Protein AF-A0A397C409-F1 (afdb_monomer)

Mean predicted aligned error: 12.18 Å

Secondary structure (DSSP, 8-state):
------PPPPHHHHHHHHTT----PPPGGGG--------TT-------B-TT-PPPP-SS--S-EEEES--SB--TTS-S-EEEE-----TTSHHHHHHHHHHHHHHHHHHHHHTHHHHHHTPPPP-TTT----PPPP-----

Solvent-accessible surface area (backbone atoms only — not comparable to full-atom values): 10028 Å² total; per-residue (Å²): 136,83,80,79,77,81,71,75,67,56,70,71,55,45,51,32,57,77,68,75,46,92,81,84,78,85,59,79,71,47,66,58,68,70,79,90,75,86,59,95,83,69,83,83,75,83,61,40,40,48,82,86,60,77,78,77,89,60,101,59,86,80,84,70,50,81,49,68,88,65,91,56,49,83,52,89,89,77,62,92,42,80,52,77,67,85,82,86,82,70,87,86,65,56,70,64,54,54,52,51,51,51,53,55,48,53,52,50,52,50,60,44,65,76,41,42,73,61,52,58,75,65,59,77,80,84,62,73,90,77,62,81,84,85,77,79,84,74,80,77,76,86,125

Nearest PDB structures (foldseek):
  6gsk-assembly1_M8  TM=1.471E-01  e=2.819E+00  Thermus thermophilus HB8

Sequence (143 aa):
MGKARHKAPVPVKAFALEHNLVVHHIPDNVYAIHSLHITSECYHRRRKSLKDWAMPPSAAPFDIGVVVSFGYFIVRNDVTCHIIIEYTTHPTHNYSLSAHLAEEGAECVVQVLQDLDEKKKHAVVQDHAVASTAPKIKREVER

Structure (mmCIF, N/CA/C/O backbone):
data_AF-A0A397C409-F1
#
_entry.id   AF-A0A397C409-F1
#
loop_
_atom_site.group_PDB
_atom_site.id
_atom_site.type_symbol
_atom_site.label_atom_id
_atom_site.label_alt_id
_atom_site.label_comp_id
_atom_site.label_asym_id
_atom_site.label_entity_id
_atom_site.label_seq_id
_atom_site.pdbx_PDB_ins_code
_atom_site.Cartn_x
_atom_site.Cartn_y
_atom_site.Cartn_z
_atom_site.occupancy
_atom_site.B_iso_or_equiv
_atom_site.auth_seq_id
_atom_site.auth_comp_id
_atom_site.auth_asym_id
_atom_site.auth_atom_id
_atom_site.pdbx_PDB_model_num
ATOM 1 N N . MET A 1 1 ? 39.027 16.130 4.975 1.00 36.28 1 MET A N 1
ATOM 2 C CA . MET A 1 1 ? 37.683 16.117 5.596 1.00 36.28 1 MET A CA 1
ATOM 3 C C . MET A 1 1 ? 36.654 15.774 4.525 1.00 36.28 1 MET A C 1
ATOM 5 O O . MET A 1 1 ? 36.489 16.552 3.594 1.00 36.28 1 MET A O 1
ATOM 9 N N . GLY A 1 2 ? 36.037 14.591 4.573 1.00 42.84 2 GLY A N 1
ATOM 10 C CA . GLY A 1 2 ? 35.024 14.195 3.588 1.00 42.84 2 GLY A CA 1
ATOM 11 C C . GLY A 1 2 ? 33.690 14.873 3.895 1.00 42.84 2 GLY A C 1
ATOM 12 O O . GLY A 1 2 ? 33.157 14.685 4.984 1.00 42.84 2 GLY A O 1
ATOM 13 N N . LYS A 1 3 ? 33.154 15.669 2.962 1.00 45.00 3 LYS A N 1
ATOM 14 C CA . LYS A 1 3 ? 31.802 16.232 3.079 1.00 45.00 3 LYS A CA 1
ATOM 15 C C . LYS A 1 3 ? 30.810 15.073 3.187 1.00 45.00 3 LYS A C 1
ATOM 17 O O . LYS A 1 3 ? 30.677 14.294 2.242 1.00 45.00 3 LYS A O 1
ATOM 22 N N . ALA A 1 4 ? 30.132 14.949 4.326 1.00 52.22 4 ALA A N 1
ATOM 23 C CA . ALA A 1 4 ? 29.014 14.030 4.467 1.00 52.22 4 ALA A CA 1
ATOM 24 C C . ALA A 1 4 ? 27.979 14.397 3.396 1.00 52.22 4 ALA A C 1
ATOM 26 O O . ALA A 1 4 ? 27.403 15.483 3.414 1.00 52.22 4 ALA A O 1
ATOM 27 N N . ARG A 1 5 ? 27.799 13.523 2.402 1.00 53.31 5 ARG A N 1
ATOM 28 C CA . ARG A 1 5 ? 26.731 13.675 1.414 1.00 53.31 5 ARG A CA 1
ATOM 29 C C . ARG A 1 5 ? 25.413 13.595 2.179 1.00 53.31 5 ARG A C 1
ATOM 31 O O . ARG A 1 5 ? 25.023 12.502 2.584 1.00 53.31 5 ARG A O 1
ATOM 38 N N . HIS A 1 6 ? 24.748 14.731 2.376 1.00 53.97 6 HIS A N 1
ATOM 39 C CA . HIS A 1 6 ? 23.356 14.755 2.809 1.00 53.97 6 HIS A CA 1
ATOM 40 C C . HIS A 1 6 ? 22.540 14.052 1.727 1.00 53.97 6 HIS A C 1
ATOM 42 O O . HIS A 1 6 ? 22.255 14.611 0.671 1.00 53.97 6 HIS A O 1
ATOM 48 N N . LYS A 1 7 ? 22.247 12.770 1.949 1.00 64.38 7 LYS A N 1
ATOM 49 C CA . LYS A 1 7 ? 21.319 12.036 1.099 1.00 64.38 7 LYS A CA 1
ATOM 50 C C . LYS A 1 7 ? 19.947 12.633 1.362 1.00 64.38 7 LYS A C 1
ATOM 52 O O . LYS A 1 7 ? 19.504 12.639 2.511 1.00 64.38 7 LYS A O 1
ATOM 57 N N . ALA A 1 8 ? 19.315 13.153 0.314 1.00 70.81 8 ALA A N 1
ATOM 58 C CA . ALA A 1 8 ? 17.931 13.583 0.398 1.00 70.81 8 ALA A CA 1
ATOM 59 C C . ALA A 1 8 ? 17.081 12.437 0.984 1.00 70.81 8 ALA A C 1
ATOM 61 O O . ALA A 1 8 ? 17.353 11.264 0.686 1.00 70.81 8 ALA A O 1
ATOM 62 N N . PRO A 1 9 ? 16.105 12.745 1.855 1.00 76.69 9 PRO A N 1
ATOM 63 C CA . PRO A 1 9 ? 15.190 11.733 2.359 1.00 76.69 9 PRO A CA 1
ATOM 64 C C . PRO A 1 9 ? 14.466 11.050 1.192 1.00 76.69 9 PRO A C 1
ATOM 66 O O . PRO A 1 9 ? 14.238 11.651 0.144 1.00 76.69 9 PRO A O 1
ATOM 69 N N . VAL A 1 10 ? 14.106 9.776 1.369 1.00 83.75 10 VAL A N 1
ATOM 70 C CA . VAL A 1 10 ? 13.241 9.076 0.406 1.00 83.75 10 VAL A CA 1
ATOM 71 C C . VAL A 1 10 ? 11.913 9.836 0.245 1.00 83.75 10 VAL A C 1
ATOM 73 O O . VAL A 1 10 ? 11.474 10.440 1.226 1.00 83.75 10 VAL A O 1
ATOM 76 N N . PRO A 1 11 ? 11.246 9.793 -0.927 1.00 87.44 11 PRO A N 1
ATOM 77 C CA . PRO A 1 11 ? 10.090 10.653 -1.218 1.00 87.44 11 PRO A CA 1
ATOM 78 C C . PRO A 1 11 ? 8.990 10.624 -0.147 1.00 87.44 11 PRO A C 1
ATOM 80 O O . PRO A 1 11 ? 8.551 11.670 0.315 1.00 87.44 11 PRO A O 1
ATOM 83 N N . VAL A 1 12 ? 8.630 9.432 0.342 1.00 89.50 12 VAL A N 1
ATOM 84 C CA . VAL A 1 12 ? 7.617 9.262 1.401 1.00 89.50 12 VAL A CA 1
ATOM 85 C C . VAL A 1 12 ? 8.041 9.922 2.717 1.00 89.50 12 VAL A C 1
ATOM 87 O O . VAL A 1 12 ? 7.217 10.505 3.415 1.00 89.50 12 VAL A O 1
ATOM 90 N N . LYS A 1 13 ? 9.336 9.875 3.057 1.00 89.25 13 LYS A N 1
ATOM 91 C CA . LYS A 1 13 ? 9.859 10.540 4.256 1.00 89.25 13 LYS A CA 1
ATOM 92 C C . LYS A 1 13 ? 9.823 12.058 4.102 1.00 89.25 13 LYS A C 1
ATOM 94 O O . LYS A 1 13 ? 9.514 12.734 5.074 1.00 89.25 13 LYS A O 1
ATOM 99 N N . ALA A 1 14 ? 10.168 12.579 2.925 1.00 89.81 14 ALA A N 1
ATOM 100 C CA . ALA A 1 14 ? 10.105 14.014 2.656 1.00 89.81 14 ALA A CA 1
ATOM 101 C C . ALA A 1 14 ? 8.674 14.532 2.860 1.00 89.81 14 ALA A C 1
ATOM 103 O O . ALA A 1 14 ? 8.457 15.392 3.708 1.00 89.81 14 ALA A O 1
ATOM 104 N N . PHE A 1 15 ? 7.706 13.888 2.203 1.00 93.06 15 PHE A N 1
ATOM 105 C CA . PHE A 1 15 ? 6.285 14.206 2.323 1.00 93.06 15 PHE A CA 1
ATOM 106 C C . PHE A 1 15 ? 5.793 14.146 3.777 1.00 93.06 15 PHE A C 1
ATOM 108 O O . PHE A 1 15 ? 5.171 15.079 4.273 1.00 93.06 15 PHE A O 1
ATOM 115 N N . ALA A 1 16 ? 6.116 13.075 4.509 1.00 92.69 16 ALA A N 1
ATOM 116 C CA . ALA A 1 16 ? 5.697 12.944 5.902 1.00 92.69 16 ALA A CA 1
ATOM 117 C C . ALA A 1 16 ? 6.221 14.088 6.787 1.00 92.69 16 ALA A C 1
ATOM 119 O O . ALA A 1 16 ? 5.474 14.625 7.601 1.00 92.69 16 ALA A O 1
ATOM 120 N N . LEU A 1 17 ? 7.481 14.494 6.604 1.00 91.81 17 LEU A N 1
ATOM 121 C CA . LEU A 1 17 ? 8.069 15.605 7.353 1.00 91.81 17 LEU A CA 1
ATOM 122 C C . LEU A 1 17 ? 7.435 16.954 6.983 1.00 91.81 17 LEU A C 1
ATOM 124 O O . LEU A 1 17 ? 7.171 17.753 7.875 1.00 91.81 17 LEU A O 1
ATOM 128 N N . GLU A 1 18 ? 7.154 17.191 5.699 1.00 95.31 18 GLU A N 1
ATOM 129 C CA . GLU A 1 18 ? 6.481 18.408 5.214 1.00 95.31 18 GLU A CA 1
ATOM 130 C C . GLU A 1 18 ? 5.065 18.561 5.791 1.00 95.31 18 GLU A C 1
ATOM 132 O O . GLU A 1 18 ? 4.621 19.674 6.071 1.00 95.31 18 GLU A O 1
ATOM 137 N N . HIS A 1 19 ? 4.382 17.442 6.039 1.00 96.00 19 HIS A N 1
ATOM 138 C CA . HIS A 1 19 ? 3.028 17.399 6.588 1.00 96.00 19 HIS A CA 1
ATOM 139 C C . HIS A 1 19 ? 2.968 17.162 8.109 1.00 96.00 19 HIS A C 1
ATOM 141 O O . HIS A 1 19 ? 1.886 16.926 8.645 1.00 96.00 19 HIS A O 1
ATOM 147 N N . ASN A 1 20 ? 4.097 17.248 8.825 1.00 93.75 20 ASN A N 1
ATOM 148 C CA . ASN A 1 20 ? 4.189 17.017 10.278 1.00 93.75 20 ASN A CA 1
ATOM 149 C C . ASN A 1 20 ? 3.665 15.639 10.733 1.00 93.75 20 ASN A C 1
ATOM 151 O O . ASN A 1 20 ? 3.133 15.489 11.834 1.00 93.75 20 ASN A O 1
ATOM 155 N N . LEU A 1 21 ? 3.818 14.620 9.888 1.00 90.62 21 LEU A N 1
ATOM 156 C CA . LEU A 1 21 ? 3.461 13.241 10.202 1.00 90.62 21 LEU A CA 1
ATOM 157 C C . LEU A 1 21 ? 4.603 12.542 10.948 1.00 90.62 21 LEU A C 1
ATOM 159 O O . LEU A 1 21 ? 5.788 12.789 10.705 1.00 90.62 21 LEU A O 1
ATOM 163 N N . VAL A 1 22 ? 4.245 11.624 11.846 1.00 88.56 22 VAL A N 1
ATOM 164 C CA . VAL A 1 22 ? 5.222 10.833 12.603 1.00 88.56 22 VAL A CA 1
ATOM 165 C C . VAL A 1 22 ? 5.938 9.862 11.663 1.00 88.56 22 VAL A C 1
ATOM 167 O O . VAL A 1 22 ? 5.310 9.074 10.959 1.00 88.56 22 VAL A O 1
ATOM 170 N N . VAL A 1 23 ? 7.273 9.900 11.669 1.00 88.38 23 VAL A N 1
ATOM 171 C CA . VAL A 1 23 ? 8.118 9.012 10.862 1.00 88.38 23 VAL A CA 1
ATOM 172 C C . VAL A 1 23 ? 8.847 8.034 11.767 1.00 88.38 23 VAL A C 1
ATOM 174 O O . VAL A 1 23 ? 9.643 8.431 12.618 1.00 88.38 23 VAL A O 1
ATOM 177 N N . HIS A 1 24 ? 8.641 6.744 11.520 1.00 85.06 24 HIS A N 1
ATOM 178 C CA . HIS A 1 24 ? 9.359 5.682 12.209 1.00 85.06 24 HIS A CA 1
ATOM 179 C C . HIS A 1 24 ? 10.434 5.067 11.320 1.00 85.06 24 HIS A C 1
ATOM 181 O O . HIS A 1 24 ? 10.224 4.776 10.142 1.00 85.06 24 HIS A O 1
ATOM 187 N N . HIS A 1 25 ? 11.612 4.875 11.904 1.00 81.50 25 HIS A N 1
ATOM 188 C CA . HIS A 1 25 ? 12.756 4.283 11.231 1.00 81.50 25 HIS A CA 1
ATOM 189 C C . HIS A 1 25 ? 12.891 2.813 11.608 1.00 81.50 25 HIS A C 1
ATOM 191 O O . HIS A 1 25 ? 12.874 2.465 12.786 1.00 81.50 25 HIS A O 1
ATOM 197 N N . ILE A 1 26 ? 13.057 1.962 10.595 1.00 75.06 26 ILE A N 1
ATOM 198 C CA . ILE A 1 26 ? 13.384 0.552 10.799 1.00 75.06 26 ILE A CA 1
ATOM 199 C C . ILE A 1 26 ? 14.817 0.490 11.344 1.00 75.06 26 ILE A C 1
ATOM 201 O O . ILE A 1 26 ? 15.719 1.005 10.673 1.00 75.06 26 ILE A O 1
ATOM 205 N N . PRO A 1 27 ? 15.039 -0.100 12.530 1.00 70.19 27 PRO A N 1
ATOM 206 C CA . PRO A 1 27 ? 16.350 -0.108 13.155 1.00 70.19 27 PRO A CA 1
ATOM 207 C C . PRO A 1 27 ? 17.359 -0.969 12.379 1.00 70.19 27 PRO A C 1
ATOM 209 O O . PRO A 1 27 ? 17.008 -1.914 11.667 1.00 70.19 27 PRO A O 1
ATOM 212 N N . ASP A 1 28 ? 18.643 -0.625 12.504 1.00 69.00 28 ASP A N 1
ATOM 213 C CA . ASP A 1 28 ? 19.725 -1.197 11.688 1.00 69.00 28 ASP A CA 1
ATOM 214 C C . ASP A 1 28 ? 19.974 -2.699 11.945 1.00 69.00 28 ASP A C 1
ATOM 216 O O . ASP A 1 28 ? 20.524 -3.408 11.099 1.00 69.00 28 ASP A O 1
ATOM 220 N N . ASN A 1 29 ? 19.513 -3.222 13.081 1.00 66.38 29 ASN A N 1
ATOM 221 C CA . ASN A 1 29 ? 19.589 -4.643 13.432 1.00 66.38 29 ASN A CA 1
ATOM 222 C C . ASN A 1 29 ? 18.631 -5.530 12.607 1.00 66.38 29 ASN A C 1
ATOM 224 O O . ASN A 1 29 ? 18.916 -6.707 12.401 1.00 66.38 29 ASN A O 1
ATOM 228 N N . VAL A 1 30 ? 17.549 -4.972 12.052 1.00 62.00 30 VAL A N 1
ATOM 229 C CA . VAL A 1 30 ? 16.558 -5.690 11.220 1.00 62.00 30 VAL A CA 1
ATOM 230 C C . VAL A 1 30 ? 17.161 -6.166 9.886 1.00 62.00 30 VAL A C 1
ATOM 232 O O . VAL A 1 30 ? 16.688 -7.111 9.250 1.00 62.00 30 VAL A O 1
ATOM 235 N N . TYR A 1 31 ? 18.259 -5.547 9.448 1.00 56.19 31 TYR A N 1
ATOM 236 C CA . TYR A 1 31 ? 18.980 -5.928 8.231 1.00 56.19 31 TYR A CA 1
ATOM 237 C 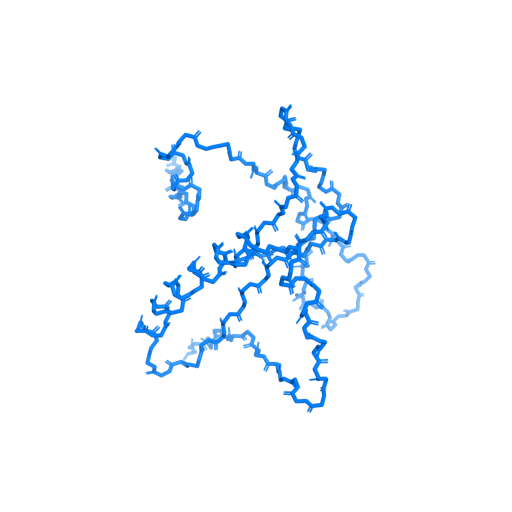C . TYR A 1 31 ? 19.888 -7.158 8.408 1.00 56.19 31 TYR A C 1
ATOM 239 O O . TYR A 1 31 ? 20.465 -7.625 7.420 1.00 56.19 31 TYR A O 1
ATOM 247 N N . ALA A 1 32 ? 20.034 -7.672 9.634 1.00 48.03 32 ALA A N 1
ATOM 248 C CA . ALA A 1 32 ? 21.095 -8.593 10.026 1.00 48.03 32 ALA A CA 1
ATOM 249 C C . ALA A 1 32 ? 20.630 -10.032 10.310 1.00 48.03 32 ALA A C 1
ATOM 251 O O . ALA A 1 32 ? 21.292 -10.726 11.080 1.00 48.03 32 ALA A O 1
ATOM 252 N N . ILE A 1 33 ? 19.562 -10.539 9.670 1.00 50.09 33 ILE A N 1
ATOM 253 C CA . ILE A 1 33 ? 19.346 -11.999 9.638 1.00 50.09 33 ILE A CA 1
ATOM 254 C C . ILE A 1 33 ? 20.478 -12.617 8.798 1.00 50.09 33 ILE A C 1
ATOM 256 O O . ILE A 1 33 ? 20.393 -12.762 7.575 1.00 50.09 33 ILE A O 1
ATOM 260 N N . HIS A 1 34 ? 21.588 -12.903 9.477 1.00 44.84 34 HIS A N 1
ATOM 261 C CA . HIS A 1 34 ? 22.734 -13.644 8.989 1.00 44.84 34 HIS A CA 1
ATOM 262 C C . HIS A 1 34 ? 22.282 -15.071 8.678 1.00 44.84 34 HIS A C 1
ATOM 264 O O . HIS A 1 34 ? 21.832 -15.808 9.551 1.00 44.84 34 HIS A O 1
ATOM 270 N N . SER A 1 35 ? 22.429 -15.466 7.417 1.00 42.97 35 SER A N 1
ATOM 271 C CA . SER A 1 35 ? 22.385 -16.866 7.008 1.00 42.97 35 SER A CA 1
ATOM 272 C C . SER A 1 35 ? 23.596 -17.585 7.608 1.00 42.97 35 SER A C 1
ATOM 274 O O . SER A 1 35 ? 24.641 -17.684 6.969 1.00 42.97 35 SER A O 1
ATOM 276 N N . LEU A 1 36 ? 23.486 -18.064 8.848 1.00 40.94 36 LEU A N 1
ATOM 277 C CA . LEU A 1 36 ? 24.403 -19.060 9.391 1.00 40.94 36 LEU A CA 1
ATOM 278 C C . LEU A 1 36 ? 24.011 -20.408 8.772 1.00 40.94 36 LEU A C 1
ATOM 280 O O . LEU A 1 36 ? 23.147 -21.082 9.311 1.00 40.94 36 LEU A O 1
ATOM 284 N N . HIS A 1 37 ? 24.530 -20.684 7.572 1.00 38.25 37 HIS A N 1
ATOM 285 C CA . HIS A 1 37 ? 24.810 -21.985 6.934 1.00 38.25 37 HIS A CA 1
ATOM 286 C C . HIS A 1 37 ? 25.190 -21.676 5.477 1.00 38.25 37 HIS A C 1
ATOM 288 O O . HIS A 1 37 ? 24.342 -21.412 4.625 1.00 38.25 37 HIS A O 1
ATOM 294 N N . ILE A 1 38 ? 26.498 -21.602 5.232 1.00 39.47 38 ILE A N 1
ATOM 295 C CA . ILE A 1 38 ? 27.102 -21.299 3.934 1.00 39.47 38 ILE A CA 1
ATOM 296 C C . ILE A 1 38 ? 27.369 -22.630 3.226 1.00 39.47 38 ILE A C 1
ATOM 298 O O . ILE A 1 38 ? 28.289 -23.353 3.595 1.00 39.47 38 ILE A O 1
ATOM 302 N N . THR A 1 39 ? 26.591 -22.929 2.189 1.00 38.94 39 THR A N 1
ATOM 303 C CA . THR A 1 39 ? 27.068 -23.700 1.034 1.00 38.94 39 THR A CA 1
ATOM 304 C C . THR A 1 39 ? 27.151 -22.742 -0.156 1.00 38.94 39 THR A C 1
ATOM 306 O O . THR A 1 39 ? 26.356 -21.808 -0.292 1.00 38.94 39 THR A O 1
ATOM 309 N N . SER A 1 40 ? 28.198 -22.895 -0.964 1.00 45.66 40 SER A N 1
ATOM 310 C CA . SER A 1 40 ? 28.772 -21.861 -1.838 1.00 45.66 40 SER A CA 1
ATOM 311 C C . SER A 1 40 ? 27.933 -21.434 -3.052 1.00 45.66 40 SER A C 1
ATOM 313 O O . SER A 1 40 ? 28.397 -20.604 -3.826 1.00 45.66 40 SER A O 1
ATOM 315 N N . GLU A 1 41 ? 26.704 -21.926 -3.218 1.00 44.41 41 GLU A N 1
ATOM 316 C CA . GLU A 1 41 ? 25.788 -21.490 -4.290 1.00 44.41 41 GLU A CA 1
ATOM 317 C C . GLU A 1 41 ? 24.791 -20.402 -3.839 1.00 44.41 41 GLU A C 1
ATOM 319 O O . GLU A 1 41 ? 24.145 -19.755 -4.660 1.00 44.41 41 GLU A O 1
ATOM 324 N N . CYS A 1 42 ? 24.707 -20.120 -2.534 1.00 38.38 42 CYS A N 1
ATOM 325 C CA . CYS A 1 42 ? 23.706 -19.224 -1.940 1.00 38.38 42 CYS A CA 1
ATOM 326 C C . CYS A 1 42 ? 24.234 -17.810 -1.636 1.00 38.38 42 CYS A C 1
ATOM 328 O O . CYS A 1 42 ? 23.817 -17.168 -0.665 1.00 38.38 42 CYS A O 1
ATOM 330 N N . TYR A 1 43 ? 25.156 -17.283 -2.441 1.00 36.31 43 TYR A N 1
ATOM 331 C CA . TYR A 1 43 ? 25.559 -15.884 -2.314 1.00 36.31 43 TYR A CA 1
ATOM 332 C C . TYR A 1 43 ? 24.429 -14.990 -2.872 1.00 36.31 43 TYR A C 1
ATOM 334 O O . TYR A 1 43 ? 24.142 -15.004 -4.062 1.00 36.31 43 TYR A O 1
ATOM 342 N N . HIS A 1 44 ? 23.793 -14.205 -1.988 1.00 38.59 44 HIS A N 1
ATOM 343 C CA . HIS A 1 44 ? 22.885 -13.072 -2.272 1.00 38.59 44 HIS A CA 1
ATOM 344 C C . HIS A 1 44 ? 21.360 -13.273 -2.266 1.00 38.59 44 HIS A C 1
ATOM 346 O O . HIS A 1 44 ? 20.651 -12.847 -3.180 1.00 38.59 44 HIS A O 1
ATOM 352 N N . ARG A 1 45 ? 20.792 -13.660 -1.119 1.00 46.31 45 ARG A N 1
ATOM 353 C CA . ARG A 1 45 ? 19.496 -13.073 -0.728 1.00 46.31 45 ARG A CA 1
ATOM 354 C C . ARG A 1 45 ? 19.455 -12.731 0.759 1.00 46.31 45 ARG A C 1
ATOM 356 O O . ARG A 1 45 ? 18.795 -13.406 1.537 1.00 46.31 45 ARG A O 1
ATOM 363 N N . ARG A 1 46 ? 20.138 -11.646 1.154 1.00 51.16 46 ARG A N 1
ATOM 364 C CA . ARG A 1 46 ? 19.862 -10.975 2.438 1.00 51.16 46 ARG A CA 1
ATOM 365 C C . ARG A 1 46 ? 18.398 -10.518 2.414 1.00 51.16 46 ARG A C 1
ATOM 367 O O . ARG A 1 46 ? 18.076 -9.547 1.732 1.00 51.16 46 ARG A O 1
ATOM 374 N N . ARG A 1 47 ? 17.497 -11.258 3.067 1.00 54.56 47 ARG A N 1
ATOM 375 C CA . ARG A 1 47 ? 16.079 -10.887 3.181 1.00 54.56 47 ARG A CA 1
ATOM 376 C C . ARG A 1 47 ? 15.938 -9.910 4.346 1.00 54.56 47 ARG A C 1
ATOM 378 O O . ARG A 1 47 ? 16.209 -10.280 5.480 1.00 54.56 47 ARG A O 1
ATOM 385 N N . LYS A 1 48 ? 15.532 -8.671 4.062 1.00 64.38 48 LYS A N 1
ATOM 386 C CA . LYS A 1 48 ? 15.190 -7.684 5.094 1.00 64.38 48 LYS A CA 1
ATOM 387 C C . LYS A 1 48 ? 13.797 -8.028 5.624 1.00 64.38 48 LYS A C 1
ATOM 389 O O . LYS A 1 48 ? 12.832 -7.950 4.867 1.00 64.38 48 LYS A O 1
ATOM 394 N N . SER A 1 49 ? 13.697 -8.479 6.867 1.00 68.25 49 SER A N 1
ATOM 395 C CA . SER A 1 49 ? 12.453 -9.006 7.443 1.00 68.25 49 SER A CA 1
ATOM 396 C C . SER A 1 49 ? 12.147 -8.299 8.747 1.00 68.25 49 SER A C 1
ATOM 398 O O . SER A 1 49 ? 13.043 -8.176 9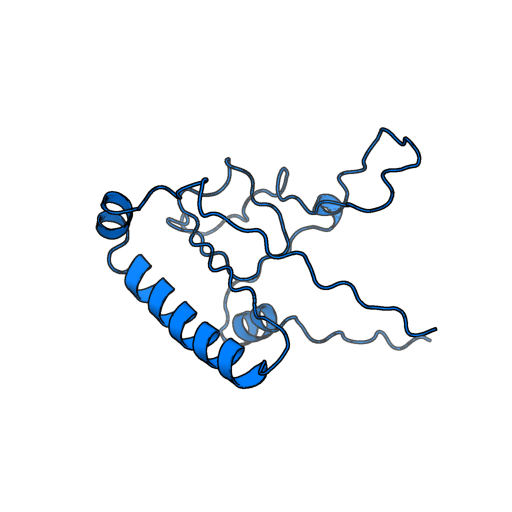.568 1.00 68.25 49 SER A O 1
ATOM 400 N N . LEU A 1 50 ? 10.889 -7.928 8.976 1.00 71.06 50 LEU A N 1
ATOM 401 C CA . LEU A 1 50 ? 10.466 -7.204 10.182 1.00 71.06 50 LEU A CA 1
ATOM 402 C C . LEU A 1 50 ? 10.215 -8.094 11.418 1.00 71.06 50 LEU A C 1
ATOM 404 O O . LEU A 1 50 ? 9.549 -7.653 12.338 1.00 71.06 50 LEU A O 1
ATOM 408 N N . LYS A 1 51 ? 10.742 -9.328 11.472 1.00 67.69 51 LYS A N 1
ATOM 409 C CA . LYS A 1 51 ? 10.399 -10.322 12.519 1.00 67.69 51 LYS A CA 1
ATOM 410 C C . LYS A 1 51 ? 10.557 -9.814 13.953 1.00 67.69 51 LYS A C 1
ATOM 412 O O . LYS A 1 51 ? 9.746 -10.163 14.797 1.00 67.69 51 LYS A O 1
ATOM 417 N N . ASP A 1 52 ? 11.594 -9.020 14.194 1.00 68.38 52 ASP A N 1
ATOM 418 C CA . ASP A 1 52 ? 11.948 -8.517 15.524 1.00 68.38 52 ASP A CA 1
ATOM 419 C C . ASP A 1 52 ? 11.700 -7.003 15.647 1.00 68.38 52 ASP A C 1
ATOM 421 O O . ASP A 1 52 ? 12.206 -6.348 16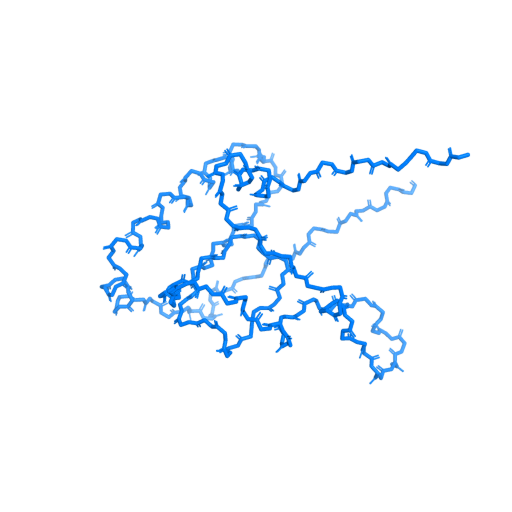.560 1.00 68.38 52 ASP A O 1
ATOM 425 N N . TRP A 1 53 ? 10.964 -6.415 14.697 1.00 71.31 53 TRP A N 1
ATOM 426 C CA . TRP A 1 53 ? 10.620 -5.001 14.737 1.00 71.31 53 TRP A CA 1
ATOM 427 C C . TRP A 1 53 ? 9.276 -4.817 15.434 1.00 71.31 53 TRP A C 1
ATOM 429 O O . TRP A 1 53 ? 8.224 -4.981 14.827 1.00 71.31 53 TRP A O 1
ATOM 439 N N . ALA A 1 54 ? 9.321 -4.449 16.714 1.00 71.56 54 ALA A N 1
ATOM 440 C CA . ALA A 1 54 ? 8.123 -4.039 17.431 1.00 71.56 54 ALA A CA 1
ATOM 441 C C . ALA A 1 54 ? 7.552 -2.763 16.795 1.00 71.56 54 ALA A C 1
ATOM 443 O O . ALA A 1 54 ? 8.283 -1.781 16.610 1.00 71.56 54 ALA A O 1
ATOM 444 N N . MET A 1 55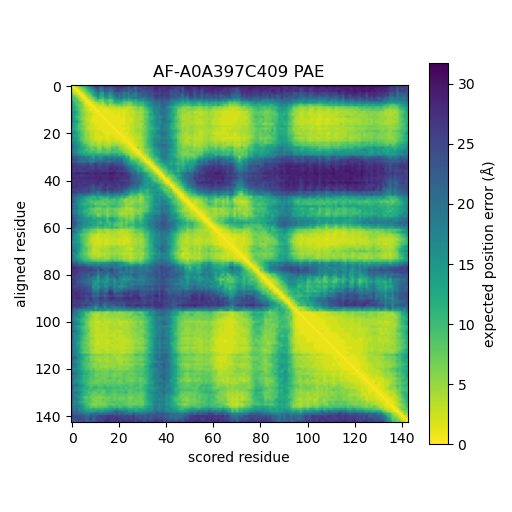 ? 6.251 -2.778 16.483 1.00 70.38 55 MET A N 1
ATOM 445 C CA . MET A 1 55 ? 5.555 -1.584 16.013 1.00 70.38 55 MET A CA 1
ATOM 446 C C . MET A 1 55 ? 5.756 -0.467 17.049 1.00 70.38 55 MET A C 1
ATOM 448 O O . MET A 1 55 ? 5.563 -0.699 18.247 1.00 70.38 55 MET A O 1
ATOM 452 N N . PRO A 1 56 ? 6.193 0.727 16.630 1.00 71.94 56 PRO A N 1
ATOM 453 C CA . PRO A 1 56 ? 6.437 1.820 17.549 1.00 71.94 56 PRO A CA 1
ATOM 454 C C . PRO A 1 56 ? 5.151 2.192 18.299 1.00 71.94 56 PRO A C 1
ATOM 456 O O . PRO A 1 56 ? 4.068 2.169 17.709 1.00 71.94 56 PRO A O 1
ATOM 459 N N . PRO A 1 57 ? 5.260 2.537 19.592 1.00 68.31 57 PRO A N 1
ATOM 460 C CA . PRO A 1 57 ? 4.101 2.858 20.407 1.00 68.31 57 PRO A CA 1
ATOM 461 C C . PRO A 1 57 ? 3.406 4.106 19.857 1.00 68.31 57 PRO A C 1
ATOM 463 O O . PRO A 1 57 ? 4.034 5.149 1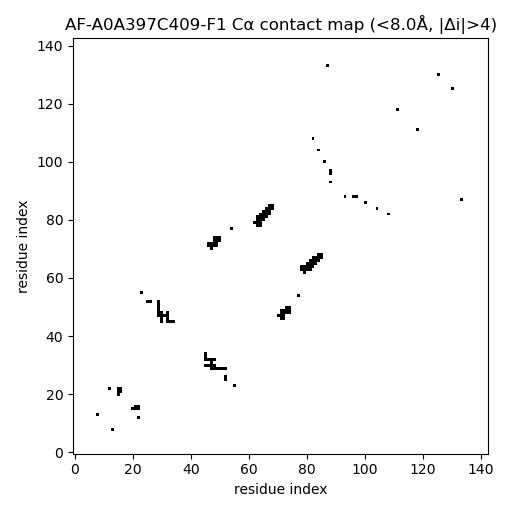9.667 1.00 68.31 57 PRO A O 1
ATOM 466 N N . SER A 1 58 ? 2.104 3.999 19.620 1.00 70.06 58 SER A N 1
ATOM 467 C CA . SER A 1 58 ? 1.232 5.098 19.213 1.00 70.06 58 SER A CA 1
ATOM 468 C C . SER A 1 58 ? 0.285 5.473 20.354 1.00 70.06 5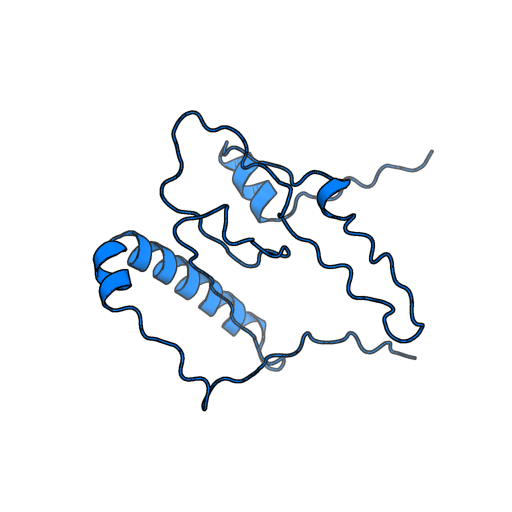8 SER A C 1
ATOM 470 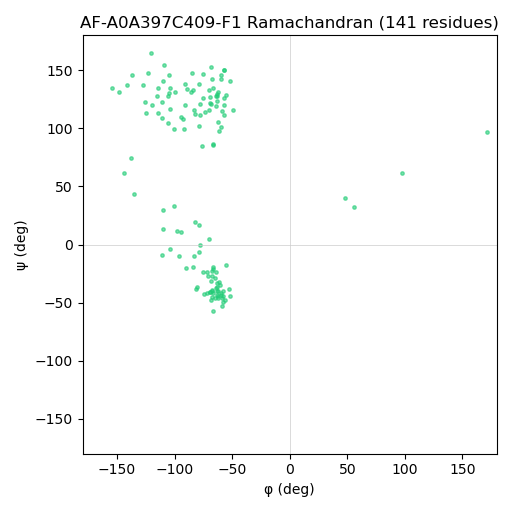O O . SER A 1 58 ? -0.033 4.654 21.215 1.00 70.06 58 SER A O 1
ATOM 472 N N . ALA A 1 59 ? -0.180 6.726 20.370 1.00 68.69 59 ALA A N 1
ATOM 473 C CA . ALA A 1 59 ? -1.125 7.205 21.385 1.00 68.69 59 ALA A CA 1
ATOM 474 C C . ALA A 1 59 ? -2.487 6.481 21.329 1.00 68.69 59 ALA A C 1
ATOM 476 O O . ALA A 1 59 ? -3.200 6.429 22.328 1.00 68.69 59 ALA A O 1
ATOM 477 N N . ALA A 1 60 ? -2.827 5.914 20.170 1.00 72.94 60 ALA A N 1
ATOM 478 C CA . ALA A 1 60 ? -3.992 5.072 19.937 1.00 72.94 60 ALA A CA 1
ATOM 479 C C . ALA A 1 60 ? -3.577 3.863 19.082 1.00 72.94 60 ALA A C 1
ATOM 481 O O . ALA A 1 60 ? -2.688 4.018 18.239 1.00 72.94 60 ALA A O 1
ATOM 482 N N . PRO A 1 61 ? -4.174 2.676 19.278 1.00 77.94 61 PRO A N 1
ATOM 483 C CA . PRO A 1 61 ? -3.898 1.515 18.435 1.00 77.94 61 PRO A CA 1
ATOM 484 C C . PRO A 1 61 ? -4.239 1.814 16.968 1.00 77.94 61 PRO A C 1
ATOM 486 O O . PRO A 1 61 ? -5.174 2.556 16.684 1.00 77.94 61 PRO A O 1
ATOM 489 N N . PHE A 1 62 ? -3.471 1.242 16.040 1.00 80.12 62 PHE A N 1
ATOM 490 C CA . PHE A 1 62 ? -3.784 1.310 14.614 1.00 80.12 62 PHE A CA 1
ATOM 491 C C . PHE A 1 62 ? -4.782 0.213 14.242 1.00 80.12 62 PHE A C 1
ATOM 493 O O . PHE A 1 62 ? -4.560 -0.952 14.573 1.00 80.12 62 PHE A O 1
ATOM 500 N N . ASP A 1 63 ? -5.826 0.564 13.494 1.00 81.38 63 ASP A N 1
ATOM 501 C CA . ASP A 1 63 ? -6.809 -0.410 13.004 1.00 81.38 63 ASP A CA 1
ATOM 502 C C . ASP A 1 63 ? -6.318 -1.141 11.742 1.00 81.38 63 ASP A C 1
ATOM 504 O O . ASP A 1 63 ? -6.549 -2.340 11.560 1.00 81.38 63 ASP A O 1
ATOM 508 N N . ILE A 1 64 ? -5.631 -0.418 10.848 1.00 82.88 64 ILE A N 1
ATOM 509 C CA . ILE A 1 64 ? -5.248 -0.884 9.508 1.00 82.88 64 ILE A CA 1
ATOM 510 C C . ILE A 1 64 ? -3.836 -0.395 9.158 1.00 82.88 64 ILE A C 1
ATOM 512 O O . ILE A 1 64 ? -3.501 0.769 9.370 1.00 82.88 64 ILE A O 1
ATOM 516 N N . GLY A 1 65 ? -3.024 -1.274 8.558 1.00 83.38 65 GLY A N 1
ATOM 517 C CA . GLY A 1 65 ? -1.742 -0.921 7.946 1.00 83.38 65 GLY A CA 1
ATOM 518 C C . GLY A 1 65 ? -1.822 -0.930 6.416 1.00 83.38 65 GLY A C 1
ATOM 519 O O . GLY A 1 65 ? -2.234 -1.920 5.813 1.00 83.38 65 GLY A O 1
ATOM 520 N N . VAL A 1 66 ? -1.394 0.158 5.772 1.00 86.06 66 VAL A N 1
ATOM 521 C CA . VAL A 1 66 ? -1.338 0.271 4.303 1.00 86.06 66 VAL A CA 1
ATOM 522 C C . VAL A 1 66 ? 0.109 0.142 3.834 1.00 86.06 66 VAL A C 1
ATOM 524 O O . VAL A 1 66 ? 0.997 0.811 4.361 1.00 86.06 66 VAL A O 1
ATOM 527 N N . VAL A 1 67 ? 0.361 -0.718 2.842 1.00 83.75 67 VAL A N 1
ATOM 528 C CA . VAL A 1 67 ? 1.717 -1.066 2.397 1.00 83.75 67 VAL A CA 1
ATOM 529 C C . VAL A 1 67 ? 1.858 -0.802 0.902 1.00 83.75 67 VAL A C 1
ATOM 531 O O . VAL A 1 67 ? 1.277 -1.497 0.076 1.00 83.75 67 VAL A O 1
ATOM 534 N N . VAL A 1 68 ? 2.690 0.176 0.539 1.00 84.38 68 VAL A N 1
ATOM 535 C CA . VAL A 1 68 ? 2.938 0.551 -0.862 1.00 84.38 68 VAL A CA 1
ATOM 536 C C . VAL A 1 68 ? 4.434 0.514 -1.146 1.00 84.38 68 VAL A C 1
ATOM 538 O O . VAL A 1 68 ? 5.209 1.200 -0.481 1.00 84.38 68 VAL A O 1
ATOM 541 N N . SER A 1 69 ? 4.852 -0.285 -2.136 1.00 80.50 69 SER A N 1
ATOM 542 C CA . SER A 1 69 ? 6.256 -0.385 -2.583 1.00 80.50 69 SER A CA 1
ATOM 543 C C . SER A 1 69 ? 7.275 -0.555 -1.439 1.00 80.50 69 SER A C 1
ATOM 545 O O . SER A 1 69 ? 8.363 0.030 -1.443 1.00 80.50 69 SER A O 1
ATOM 547 N N . PHE A 1 70 ? 6.925 -1.353 -0.428 1.00 78.44 70 PHE A N 1
ATOM 548 C CA . PHE A 1 70 ? 7.716 -1.502 0.789 1.00 78.44 70 PHE A CA 1
ATOM 549 C C . PHE A 1 70 ? 8.722 -2.653 0.678 1.00 78.44 70 PHE A C 1
ATOM 551 O O . PHE A 1 70 ? 8.367 -3.811 0.485 1.00 78.44 70 PHE A O 1
ATOM 558 N N . GLY A 1 71 ? 10.012 -2.340 0.810 1.00 75.38 71 GLY A N 1
ATOM 559 C CA . GLY A 1 71 ? 11.109 -3.277 0.533 1.00 75.38 71 GLY A CA 1
ATOM 560 C C . GLY A 1 71 ? 11.419 -4.320 1.617 1.00 75.38 71 GLY A C 1
ATOM 561 O O . GLY A 1 71 ? 12.527 -4.867 1.599 1.00 75.38 71 GLY A O 1
ATOM 562 N N . TYR A 1 72 ? 10.511 -4.561 2.567 1.00 76.62 72 TYR A N 1
ATOM 563 C CA . TYR A 1 72 ? 10.697 -5.505 3.674 1.00 76.62 72 TYR A CA 1
ATOM 564 C C . TYR A 1 72 ? 9.598 -6.556 3.679 1.00 76.62 72 TYR A C 1
ATOM 566 O O . TYR A 1 72 ? 8.448 -6.279 3.353 1.00 76.62 72 TYR A O 1
ATOM 574 N N . PHE A 1 73 ? 9.956 -7.761 4.109 1.00 75.69 73 PHE A N 1
ATOM 575 C CA . PHE A 1 73 ? 8.977 -8.809 4.358 1.00 75.69 73 PHE A CA 1
ATOM 576 C C . PHE A 1 73 ? 8.231 -8.526 5.662 1.00 75.69 73 PHE A C 1
ATOM 578 O O . PHE A 1 73 ? 8.864 -8.373 6.714 1.00 75.69 73 PHE A O 1
ATOM 585 N N . ILE A 1 74 ? 6.902 -8.499 5.576 1.00 73.69 74 ILE A N 1
ATOM 586 C CA . ILE A 1 74 ? 6.007 -8.360 6.725 1.00 73.69 74 ILE A CA 1
ATOM 587 C C . ILE A 1 74 ? 5.642 -9.754 7.235 1.00 73.69 74 ILE A C 1
ATOM 589 O O . ILE A 1 74 ? 5.440 -10.689 6.456 1.00 73.69 74 ILE A O 1
ATOM 593 N N . VAL A 1 75 ? 5.632 -9.911 8.555 1.00 70.69 75 VAL A N 1
ATOM 594 C CA . VAL A 1 75 ? 5.416 -11.188 9.235 1.00 70.69 75 VAL A CA 1
ATOM 595 C C . VAL A 1 75 ? 4.005 -11.190 9.813 1.00 70.69 75 VAL A C 1
ATOM 597 O O . VAL A 1 75 ? 3.489 -10.157 10.224 1.00 70.69 75 VAL A O 1
ATOM 600 N N . ARG A 1 76 ? 3.365 -12.364 9.826 1.00 61.59 76 ARG A N 1
ATOM 601 C CA . ARG A 1 76 ? 1.939 -12.552 10.156 1.00 61.59 76 ARG A CA 1
ATOM 602 C C . ARG A 1 76 ? 1.508 -11.988 11.522 1.00 61.59 76 ARG A C 1
ATOM 604 O O . ARG A 1 76 ? 0.317 -11.810 11.730 1.00 61.59 76 ARG A O 1
ATOM 611 N N . ASN A 1 77 ? 2.436 -11.714 12.433 1.00 58.28 77 ASN A N 1
ATOM 612 C CA . ASN A 1 77 ? 2.104 -11.320 13.799 1.00 58.28 77 ASN A CA 1
ATOM 613 C C . ASN A 1 77 ? 1.793 -9.820 13.963 1.00 58.28 77 ASN A C 1
ATOM 615 O O . ASN A 1 77 ? 1.297 -9.454 15.022 1.00 58.28 77 ASN A O 1
ATOM 619 N N . ASP A 1 78 ? 2.040 -8.977 12.948 1.00 52.50 78 ASP A N 1
ATOM 620 C CA . ASP A 1 78 ? 2.117 -7.521 13.162 1.00 52.50 78 ASP A CA 1
ATOM 621 C C . ASP A 1 78 ? 0.976 -6.681 12.553 1.00 52.50 78 ASP A C 1
ATOM 623 O O . ASP A 1 78 ? 0.907 -5.488 12.840 1.00 52.50 78 ASP A O 1
ATOM 627 N N . VAL A 1 79 ? 0.070 -7.232 11.723 1.00 50.53 79 VAL A N 1
ATOM 628 C CA . VAL A 1 79 ? -1.000 -6.420 11.094 1.00 50.53 79 VAL A CA 1
ATOM 629 C C . VAL A 1 79 ? -2.250 -7.233 10.728 1.00 50.53 79 VAL A C 1
ATOM 631 O O . VAL A 1 79 ? -2.160 -8.284 10.091 1.00 50.53 79 VAL A O 1
ATOM 634 N N . THR A 1 80 ? -3.427 -6.696 11.059 1.00 46.34 80 THR A N 1
ATOM 635 C CA . THR A 1 80 ? -4.751 -7.314 10.845 1.00 46.34 80 THR A CA 1
ATOM 636 C C . THR A 1 80 ? -5.225 -7.261 9.384 1.00 46.34 80 THR A C 1
ATOM 638 O O . THR A 1 80 ? -6.011 -8.111 8.961 1.00 46.34 80 THR A O 1
ATOM 641 N N . CYS A 1 81 ? -4.726 -6.312 8.582 1.00 43.97 81 CYS A N 1
ATOM 642 C CA . CYS A 1 81 ? -5.132 -6.098 7.189 1.00 43.97 81 CYS A CA 1
ATOM 643 C C . CYS A 1 81 ? -3.946 -5.559 6.372 1.00 43.97 81 CYS A C 1
ATOM 645 O O . CYS A 1 81 ? -3.307 -4.607 6.807 1.00 43.97 81 CYS A O 1
ATOM 647 N N . HIS A 1 82 ? -3.664 -6.142 5.202 1.00 55.06 82 HIS A N 1
ATOM 648 C CA . HIS A 1 82 ? -2.657 -5.643 4.258 1.00 55.06 82 HIS A CA 1
ATOM 649 C C . HIS A 1 82 ? -3.337 -5.316 2.931 1.00 55.06 82 HIS A C 1
ATOM 651 O O . HIS A 1 82 ? -3.882 -6.210 2.287 1.00 55.06 82 HIS A O 1
ATOM 657 N N . ILE A 1 83 ? -3.262 -4.059 2.500 1.00 54.91 83 ILE A N 1
ATOM 658 C CA . ILE A 1 83 ? -3.516 -3.695 1.104 1.00 54.91 83 ILE A CA 1
ATOM 659 C C . ILE A 1 83 ? -2.149 -3.663 0.428 1.00 54.91 83 ILE A C 1
ATOM 661 O O . ILE A 1 83 ? -1.329 -2.806 0.753 1.00 54.91 83 ILE A O 1
ATOM 665 N N . ILE A 1 84 ? -1.887 -4.637 -0.445 1.00 57.25 84 ILE A N 1
ATOM 666 C CA . ILE A 1 84 ? -0.671 -4.695 -1.261 1.00 57.25 84 ILE A CA 1
ATOM 667 C C . ILE A 1 84 ? -1.063 -4.283 -2.670 1.00 57.25 84 ILE A C 1
ATOM 669 O O . ILE A 1 84 ? -1.838 -4.972 -3.328 1.00 57.25 84 ILE A O 1
ATOM 673 N N . ILE A 1 85 ? -0.500 -3.172 -3.128 1.00 54.66 85 ILE A N 1
ATOM 674 C CA . ILE A 1 85 ? -0.577 -2.769 -4.527 1.00 54.66 85 ILE A CA 1
ATOM 675 C C . ILE A 1 85 ? 0.787 -3.040 -5.145 1.00 54.66 85 ILE A C 1
ATOM 677 O O . ILE A 1 85 ? 1.760 -2.331 -4.878 1.00 54.66 85 ILE A O 1
ATOM 681 N N . GLU A 1 86 ? 0.863 -4.103 -5.940 1.00 51.91 86 GLU A N 1
ATOM 682 C CA . GLU A 1 86 ? 2.044 -4.447 -6.721 1.00 51.91 86 GLU A CA 1
ATOM 683 C C . GLU A 1 86 ? 1.689 -4.330 -8.201 1.00 51.91 86 GLU A C 1
ATOM 685 O O . GLU A 1 86 ? 0.872 -5.088 -8.719 1.00 51.91 86 GLU A O 1
ATOM 690 N N . TYR A 1 87 ? 2.300 -3.363 -8.883 1.00 53.25 87 TYR A N 1
ATOM 691 C CA . TYR A 1 8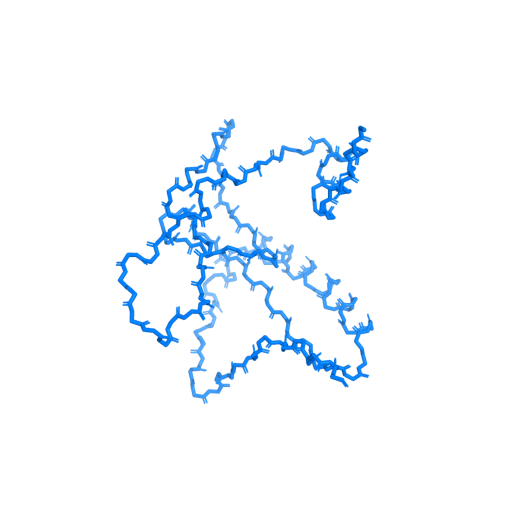7 ? 2.205 -3.245 -10.331 1.00 53.25 87 TYR A CA 1
ATOM 692 C C . TYR A 1 87 ? 3.581 -3.453 -10.949 1.00 53.25 87 TYR A C 1
ATOM 694 O O . TYR A 1 87 ? 4.559 -2.808 -10.568 1.00 53.25 87 TYR A O 1
ATOM 702 N N . THR A 1 88 ? 3.660 -4.356 -11.921 1.00 44.91 88 THR A N 1
ATOM 703 C CA . THR A 1 88 ? 4.910 -4.715 -12.593 1.00 44.91 88 THR A CA 1
ATOM 704 C C . THR A 1 88 ? 4.834 -4.200 -14.023 1.00 44.91 88 THR A C 1
ATOM 706 O O . THR A 1 88 ? 4.045 -4.708 -14.818 1.00 44.91 88 THR A O 1
ATOM 709 N N . THR A 1 89 ? 5.605 -3.168 -14.363 1.00 45.34 89 THR A N 1
ATOM 710 C CA . THR A 1 89 ? 5.564 -2.580 -15.707 1.00 45.34 89 THR A CA 1
ATOM 711 C C . THR A 1 89 ? 6.560 -3.266 -16.650 1.00 45.34 89 THR A C 1
ATOM 713 O O . THR A 1 89 ? 7.724 -3.490 -16.308 1.00 45.34 89 THR A O 1
ATOM 716 N N . HIS A 1 90 ? 6.108 -3.605 -17.862 1.00 42.56 90 HIS A N 1
ATOM 717 C CA . HIS A 1 90 ? 6.986 -3.997 -18.969 1.00 42.56 90 HIS A CA 1
ATOM 718 C C . HIS A 1 90 ? 7.690 -2.758 -19.564 1.00 42.56 90 HIS A C 1
ATOM 720 O O . HIS A 1 90 ? 7.113 -1.670 -19.580 1.00 42.56 90 HIS A O 1
ATOM 726 N N . PRO A 1 91 ? 8.937 -2.885 -20.062 1.00 49.31 91 PRO A N 1
ATOM 727 C CA . PRO A 1 91 ? 9.854 -1.751 -20.164 1.00 49.31 91 PRO A CA 1
ATOM 728 C C . PRO A 1 91 ? 9.631 -0.771 -21.323 1.00 49.31 91 PRO A C 1
ATOM 730 O O . P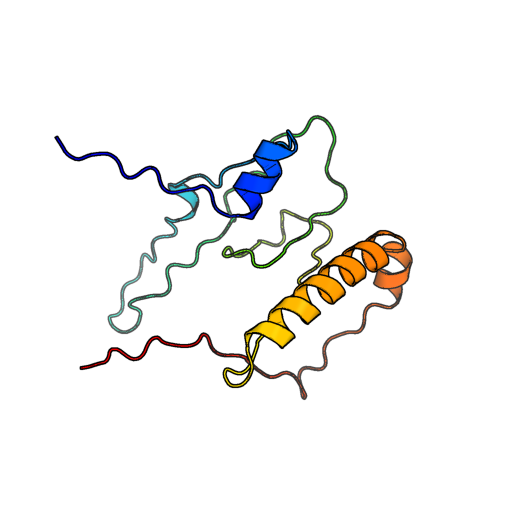RO A 1 91 ? 10.396 0.184 -21.434 1.00 49.31 91 PRO A O 1
ATOM 733 N N . THR A 1 92 ? 8.643 -0.952 -22.199 1.00 47.69 92 THR A N 1
ATOM 734 C CA . THR A 1 92 ? 8.684 -0.246 -23.486 1.00 47.69 92 THR A CA 1
ATOM 735 C C . THR A 1 92 ? 8.013 1.128 -23.522 1.00 47.69 92 THR A C 1
ATOM 737 O O . THR A 1 92 ? 8.419 1.900 -24.379 1.00 47.69 92 THR A O 1
ATOM 740 N N . HIS A 1 93 ? 7.093 1.519 -22.625 1.00 49.69 93 HIS A N 1
ATOM 741 C CA . HIS A 1 93 ? 6.432 2.854 -22.624 1.00 49.69 93 HIS A CA 1
ATOM 742 C C . HIS A 1 93 ? 6.185 3.374 -21.179 1.00 49.69 93 HIS A C 1
ATOM 744 O O . HIS A 1 93 ? 5.056 3.525 -20.723 1.00 49.69 93 HIS A O 1
ATOM 750 N N . ASN A 1 94 ? 7.257 3.574 -20.404 1.00 54.25 94 ASN A N 1
ATOM 751 C CA . ASN A 1 94 ? 7.205 3.455 -18.936 1.00 54.25 94 ASN A CA 1
ATOM 752 C C . ASN A 1 94 ? 6.727 4.673 -18.114 1.00 54.25 94 ASN A C 1
ATOM 754 O O . ASN A 1 94 ? 6.342 4.475 -16.967 1.00 54.25 94 ASN A O 1
ATOM 758 N N . TYR A 1 95 ? 6.736 5.906 -18.632 1.00 57.66 95 TYR A N 1
ATOM 759 C CA . TYR A 1 95 ? 6.351 7.072 -17.810 1.00 57.66 95 TYR A CA 1
ATOM 760 C C . TYR A 1 95 ? 4.833 7.257 -17.687 1.00 57.66 95 TYR A C 1
ATOM 762 O O . TYR A 1 95 ? 4.349 7.621 -16.617 1.00 57.66 95 TYR A O 1
ATOM 770 N N . SER A 1 96 ? 4.074 6.981 -18.752 1.00 71.31 96 SER A N 1
ATOM 771 C CA . SER A 1 96 ? 2.614 7.142 -18.744 1.00 71.31 96 SER A CA 1
ATOM 772 C C . SER A 1 96 ? 1.930 6.072 -17.897 1.00 71.31 96 SER A C 1
ATOM 774 O O . SER A 1 96 ? 1.040 6.392 -17.115 1.00 71.31 96 SER A O 1
ATOM 776 N N . LEU A 1 97 ? 2.386 4.818 -17.990 1.00 76.56 97 LEU A N 1
ATOM 777 C CA . LEU A 1 97 ? 1.800 3.713 -17.236 1.00 76.56 97 LEU A CA 1
ATOM 778 C C . LEU A 1 97 ? 2.056 3.848 -15.731 1.00 76.56 97 LEU A C 1
ATOM 780 O O . LEU A 1 97 ? 1.130 3.683 -14.947 1.00 76.56 97 LEU A O 1
ATOM 784 N N . SER A 1 98 ? 3.282 4.180 -15.306 1.00 79.19 98 SER A N 1
ATOM 785 C CA . SER A 1 98 ? 3.573 4.337 -13.875 1.00 79.19 98 SER A CA 1
ATOM 786 C C . SER A 1 98 ? 2.801 5.493 -13.241 1.00 79.19 98 SER A C 1
ATOM 788 O O . SER A 1 98 ? 2.390 5.381 -12.092 1.00 79.19 98 SER A O 1
ATOM 790 N N . ALA A 1 99 ? 2.618 6.597 -13.974 1.00 80.88 99 ALA A N 1
ATOM 791 C CA . ALA A 1 99 ? 1.855 7.745 -13.495 1.00 80.88 99 ALA A CA 1
ATOM 792 C C . ALA A 1 99 ? 0.366 7.401 -13.369 1.00 80.88 99 ALA A C 1
ATOM 794 O O . ALA A 1 99 ? -0.216 7.614 -12.311 1.00 80.88 99 ALA A O 1
ATOM 795 N N . HIS A 1 100 ? -0.208 6.777 -14.402 1.00 83.44 100 HIS A N 1
ATOM 796 C CA . HIS A 1 100 ? -1.596 6.324 -14.383 1.00 83.44 100 HIS A CA 1
ATOM 797 C C . HIS A 1 100 ? -1.859 5.330 -13.241 1.00 83.44 100 HIS A C 1
ATOM 799 O O . HIS A 1 100 ? -2.791 5.503 -12.468 1.00 83.44 100 HIS A O 1
ATOM 805 N N . LEU A 1 101 ? -0.987 4.334 -13.054 1.00 83.75 101 LEU A N 1
ATOM 806 C CA . LEU A 1 101 ? -1.128 3.357 -11.971 1.00 83.75 101 LEU A CA 1
ATOM 807 C C . LEU A 1 101 ? -0.933 3.959 -10.574 1.00 83.75 101 LEU A C 1
ATOM 809 O O . LEU A 1 101 ? -1.459 3.417 -9.603 1.00 83.75 101 LEU A O 1
ATOM 813 N N . ALA A 1 102 ? -0.161 5.042 -10.447 1.00 84.56 102 ALA A N 1
ATOM 814 C CA . ALA A 1 102 ? -0.021 5.753 -9.180 1.00 84.56 102 ALA A CA 1
ATOM 815 C C . ALA A 1 102 ? -1.319 6.482 -8.801 1.00 84.56 102 ALA A C 1
ATOM 817 O O . ALA A 1 102 ? -1.706 6.446 -7.635 1.00 84.56 102 ALA A O 1
ATOM 818 N N . GLU A 1 103 ? -1.989 7.095 -9.778 1.00 86.56 103 GLU A N 1
ATOM 819 C CA . GLU A 1 103 ? -3.287 7.756 -9.608 1.00 86.56 103 GLU A CA 1
ATOM 820 C C . GLU A 1 103 ? -4.390 6.736 -9.287 1.00 86.56 103 GLU A C 1
ATOM 822 O O . GLU A 1 103 ? -4.954 6.769 -8.192 1.00 86.56 103 GLU A O 1
ATOM 827 N N . GLU A 1 104 ? -4.587 5.742 -10.158 1.00 87.25 104 GLU A N 1
ATOM 828 C CA . GLU A 1 104 ? -5.571 4.664 -9.964 1.00 87.25 104 GLU A CA 1
ATOM 829 C C . GLU A 1 104 ? -5.322 3.885 -8.666 1.00 87.25 104 GLU A C 1
ATOM 831 O O . GLU A 1 104 ? -6.244 3.521 -7.936 1.00 87.25 104 GLU A O 1
ATOM 836 N N . GLY A 1 105 ? -4.050 3.631 -8.342 1.00 86.31 105 GLY A N 1
ATOM 837 C CA . GLY A 1 105 ? -3.661 2.958 -7.110 1.00 86.31 105 GLY A CA 1
ATOM 838 C C . GLY A 1 105 ? -4.048 3.753 -5.866 1.00 86.31 105 GLY A C 1
ATOM 839 O O . GLY A 1 105 ? -4.564 3.167 -4.916 1.00 86.31 105 GLY A O 1
ATOM 840 N N . ALA A 1 106 ? -3.833 5.071 -5.863 1.00 87.69 106 ALA A N 1
ATOM 841 C CA . ALA A 1 106 ? -4.197 5.927 -4.738 1.00 87.69 106 ALA A CA 1
ATOM 842 C C . ALA A 1 106 ? -5.718 5.974 -4.530 1.00 87.69 106 ALA A C 1
ATOM 844 O O . ALA A 1 106 ? -6.183 5.796 -3.401 1.00 87.69 106 ALA A O 1
ATOM 845 N N . GLU A 1 107 ? -6.490 6.144 -5.607 1.00 88.94 107 GLU A N 1
ATOM 846 C CA . GLU A 1 107 ? -7.955 6.133 -5.537 1.00 88.94 107 GLU A CA 1
ATOM 847 C C . GLU A 1 107 ? -8.494 4.784 -5.056 1.00 88.94 107 GLU A C 1
ATOM 849 O O . GLU A 1 107 ? -9.333 4.734 -4.155 1.00 88.94 107 GLU A O 1
ATOM 854 N N . CYS A 1 108 ? -7.957 3.685 -5.588 1.00 88.19 108 CYS A N 1
ATOM 855 C CA . CYS A 1 108 ? -8.343 2.332 -5.204 1.00 88.19 108 CYS A CA 1
ATOM 856 C C . CYS A 1 108 ? -8.142 2.078 -3.701 1.00 88.19 108 CYS A C 1
ATOM 858 O O . CYS A 1 108 ? -9.043 1.553 -3.044 1.00 88.19 108 CYS A O 1
ATOM 860 N N . VAL A 1 109 ? -7.009 2.502 -3.118 1.00 88.94 109 VAL A N 1
ATOM 861 C CA . VAL A 1 109 ? -6.785 2.380 -1.663 1.00 88.94 109 VAL A CA 1
ATOM 862 C C . VAL A 1 109 ? -7.878 3.104 -0.886 1.00 88.94 109 VAL A C 1
ATOM 864 O O . VAL A 1 109 ? -8.453 2.524 0.032 1.00 88.94 109 VAL A O 1
ATOM 867 N N . VAL A 1 110 ? -8.177 4.355 -1.242 1.00 90.69 110 VAL A N 1
ATOM 868 C CA . VAL A 1 110 ? -9.180 5.157 -0.529 1.00 90.69 110 VAL A CA 1
ATOM 869 C C . VAL A 1 110 ? -10.561 4.509 -0.625 1.00 90.69 110 VAL A C 1
ATOM 871 O O . VAL A 1 110 ? -11.226 4.354 0.397 1.00 90.69 110 VAL A O 1
ATOM 874 N N . GLN A 1 111 ? -10.966 4.062 -1.816 1.00 89.12 111 GLN A N 1
ATOM 875 C CA . GLN A 1 111 ? -12.250 3.386 -2.026 1.00 89.12 111 GLN A CA 1
ATOM 876 C C . GLN A 1 111 ? -12.361 2.078 -1.234 1.00 89.12 111 GLN A C 1
ATOM 878 O O . GLN A 1 111 ? -13.414 1.779 -0.674 1.00 89.12 111 GLN A O 1
ATOM 883 N N . VAL A 1 112 ? -11.281 1.291 -1.160 1.00 89.25 112 VAL A N 1
ATOM 884 C CA . VAL A 1 112 ? -11.260 0.058 -0.361 1.00 89.25 112 VAL A CA 1
ATOM 885 C C . VAL A 1 112 ? -11.359 0.372 1.128 1.00 89.25 112 VAL A C 1
ATOM 887 O O . VAL A 1 112 ? -12.086 -0.314 1.837 1.00 89.25 112 VAL A O 1
ATOM 890 N N . LEU A 1 113 ? -10.660 1.400 1.612 1.00 90.19 113 LEU A N 1
ATOM 891 C CA . LEU A 1 113 ? -10.692 1.777 3.026 1.00 90.19 113 LEU A CA 1
ATOM 892 C C . LEU A 1 113 ? -12.051 2.343 3.463 1.00 90.19 113 LEU A C 1
ATOM 894 O O . LEU A 1 113 ? -12.436 2.139 4.610 1.00 90.19 113 LEU A O 1
ATOM 898 N N . GLN A 1 114 ? -12.781 3.018 2.569 1.00 93.25 114 GLN A N 1
ATOM 899 C CA . GLN A 1 114 ? -14.121 3.549 2.849 1.00 93.25 114 GLN A CA 1
ATOM 900 C C . GLN A 1 114 ? -15.163 2.457 3.124 1.00 93.25 114 GLN A C 1
ATOM 902 O O . GLN A 1 114 ? -16.111 2.706 3.864 1.00 93.25 114 GLN A O 1
ATOM 907 N N . ASP A 1 115 ? -14.988 1.267 2.547 1.00 91.75 115 ASP A N 1
ATOM 908 C CA . ASP A 1 115 ? -15.937 0.154 2.655 1.00 91.75 115 ASP A CA 1
ATOM 909 C C . ASP A 1 115 ? -15.215 -1.176 2.928 1.00 91.75 115 ASP A C 1
ATOM 911 O O . ASP A 1 115 ? -15.461 -2.211 2.302 1.00 91.75 115 ASP A O 1
ATOM 915 N N . LEU A 1 116 ? -14.237 -1.134 3.838 1.00 89.25 116 LEU A N 1
ATOM 916 C CA . LEU A 1 116 ? -13.291 -2.234 4.026 1.00 89.25 116 LEU A CA 1
ATOM 917 C C . LEU A 1 116 ? -13.981 -3.546 4.401 1.00 89.25 116 LEU A C 1
ATOM 919 O O . LEU A 1 116 ? -13.629 -4.596 3.863 1.00 89.25 116 LEU A O 1
ATOM 923 N N . ASP A 1 117 ? -14.952 -3.498 5.312 1.00 89.62 117 ASP A N 1
ATOM 924 C CA . ASP A 1 117 ? -15.647 -4.694 5.787 1.00 89.62 117 ASP A CA 1
ATOM 925 C C . ASP A 1 117 ? -16.421 -5.381 4.663 1.00 89.62 117 ASP A C 1
ATOM 927 O O . ASP A 1 117 ? -16.393 -6.609 4.547 1.00 89.62 117 ASP A O 1
ATOM 931 N N . GLU A 1 118 ? -17.070 -4.610 3.794 1.00 91.00 118 GLU A N 1
ATOM 932 C CA . GLU A 1 118 ? -17.826 -5.158 2.675 1.00 91.00 118 GLU A CA 1
ATOM 933 C C . GLU A 1 118 ? -16.910 -5.671 1.566 1.00 91.00 118 GLU A C 1
ATOM 935 O O . GLU A 1 118 ? -17.103 -6.782 1.059 1.00 91.00 118 GLU A O 1
ATOM 940 N N . LYS A 1 119 ? -15.852 -4.920 1.235 1.00 87.75 119 LYS A N 1
ATOM 941 C CA . LYS A 1 119 ? -14.826 -5.359 0.277 1.00 87.75 119 LYS A CA 1
ATOM 942 C C . LYS A 1 119 ? -14.128 -6.631 0.749 1.00 87.75 119 LYS A C 1
ATOM 944 O O . LYS A 1 119 ? -13.823 -7.496 -0.068 1.00 87.75 119 LYS A O 1
ATOM 949 N N . LYS A 1 120 ? -13.932 -6.790 2.060 1.00 87.25 120 LYS A N 1
ATOM 950 C CA . LYS A 1 120 ? -13.351 -7.995 2.661 1.00 87.25 120 LYS A CA 1
ATOM 951 C C . LYS A 1 120 ? -14.263 -9.215 2.528 1.00 87.25 120 LYS A C 1
ATOM 953 O O . LYS A 1 120 ? -13.756 -10.299 2.253 1.00 87.25 120 LYS A O 1
ATOM 958 N N . LYS A 1 121 ? -15.586 -9.064 2.672 1.00 89.81 121 LYS A N 1
ATOM 959 C CA . LYS A 1 121 ? -16.548 -10.164 2.439 1.00 89.81 121 LYS A CA 1
ATOM 960 C C . LYS A 1 121 ? -16.542 -10.641 0.986 1.00 89.81 121 LYS A C 1
ATOM 962 O O . LYS A 1 121 ? -16.727 -11.826 0.734 1.00 89.81 121 LYS A O 1
ATOM 967 N N . HIS A 1 122 ? -16.298 -9.721 0.057 1.00 90.38 122 HIS A N 1
ATOM 968 C CA . HIS A 1 122 ? -16.241 -9.980 -1.382 1.00 90.38 122 HIS A CA 1
ATOM 969 C C . HIS A 1 122 ? -14.822 -10.253 -1.901 1.00 90.38 122 HIS A C 1
ATOM 971 O O . HIS A 1 122 ? -14.603 -10.271 -3.113 1.00 90.38 122 HIS A O 1
ATOM 977 N N . ALA A 1 123 ? -13.847 -10.455 -1.009 1.00 87.69 123 ALA A N 1
ATOM 978 C CA . ALA A 1 123 ? -12.472 -10.710 -1.406 1.00 87.69 123 ALA A CA 1
ATOM 979 C C . ALA A 1 123 ? -12.375 -12.022 -2.200 1.00 87.69 123 ALA A C 1
ATOM 981 O O . ALA A 1 123 ? -12.762 -13.092 -1.727 1.00 87.69 123 ALA A O 1
ATOM 982 N N . VAL A 1 124 ? -11.836 -11.935 -3.414 1.00 89.62 124 VAL A N 1
ATOM 983 C CA . VAL A 1 124 ? -11.692 -13.079 -4.317 1.00 89.62 124 VAL A CA 1
ATOM 984 C C . VAL A 1 124 ? -10.390 -13.818 -4.012 1.00 89.62 124 VAL A C 1
ATOM 986 O O . VAL A 1 124 ? -9.322 -13.210 -3.919 1.00 89.62 124 VAL A O 1
ATOM 989 N N . VAL A 1 125 ? -10.469 -15.143 -3.873 1.00 90.81 125 VAL A N 1
ATOM 990 C CA . VAL A 1 125 ? -9.291 -16.009 -3.721 1.00 90.81 125 VAL A CA 1
ATOM 991 C C . VAL A 1 125 ? -8.522 -16.053 -5.042 1.00 90.81 125 VAL A C 1
ATOM 993 O O . VAL A 1 125 ? -9.116 -16.249 -6.099 1.00 90.81 125 VAL A O 1
ATOM 996 N N . GLN A 1 126 ? -7.199 -15.879 -4.985 1.00 84.75 126 GLN A N 1
ATOM 997 C CA . GLN A 1 126 ? -6.347 -15.949 -6.172 1.00 84.75 126 GLN A CA 1
ATOM 998 C C . GLN A 1 126 ? -6.401 -17.342 -6.808 1.00 84.75 126 GLN A C 1
ATOM 1000 O O . GLN A 1 126 ? -6.197 -18.352 -6.133 1.00 84.75 126 GLN A O 1
ATOM 1005 N N . ASP A 1 127 ? -6.612 -17.386 -8.122 1.00 91.81 127 ASP A N 1
ATOM 1006 C CA . ASP A 1 127 ? -6.479 -18.615 -8.895 1.00 91.81 127 ASP A CA 1
ATOM 1007 C C . ASP A 1 127 ? -5.002 -18.862 -9.237 1.00 91.81 127 ASP A C 1
ATOM 1009 O O . ASP A 1 127 ? -4.370 -18.135 -10.008 1.00 91.81 127 ASP A O 1
ATOM 1013 N N . HIS A 1 128 ? -4.445 -19.915 -8.645 1.00 90.25 128 HIS A N 1
ATOM 1014 C CA . HIS A 1 128 ? -3.052 -20.303 -8.835 1.00 90.25 128 HIS A CA 1
ATOM 1015 C C . HIS A 1 128 ? -2.744 -20.798 -10.253 1.00 90.25 128 HIS A C 1
ATOM 1017 O O . HIS A 1 128 ? -1.583 -20.744 -10.654 1.00 90.25 128 HIS A O 1
ATOM 1023 N N . ALA A 1 129 ? -3.740 -21.270 -11.010 1.00 93.31 129 ALA A N 1
ATOM 1024 C CA . ALA A 1 129 ? -3.527 -21.781 -12.363 1.00 93.31 129 ALA A CA 1
ATOM 1025 C C . ALA A 1 129 ? -3.205 -20.665 -13.371 1.00 93.31 129 ALA A C 1
ATOM 1027 O O . ALA A 1 129 ? -2.512 -20.911 -14.358 1.00 93.31 129 ALA A O 1
ATOM 1028 N N . VAL A 1 130 ? -3.677 -19.442 -13.110 1.00 89.94 130 VAL A N 1
ATOM 1029 C CA . VAL A 1 130 ? -3.465 -18.264 -13.972 1.00 89.94 130 VAL A CA 1
ATOM 1030 C C . VAL A 1 130 ? -2.420 -17.290 -13.420 1.00 89.94 130 VAL A C 1
ATOM 1032 O O . VAL A 1 130 ? -2.089 -16.297 -14.069 1.00 89.94 130 VAL A O 1
ATOM 1035 N N . ALA A 1 131 ? -1.885 -17.554 -12.226 1.00 86.69 131 ALA A N 1
ATOM 1036 C CA . ALA A 1 131 ? -0.870 -16.716 -11.606 1.00 86.69 131 ALA A CA 1
ATOM 1037 C C . ALA A 1 131 ? 0.447 -16.751 -12.402 1.00 86.69 131 ALA A C 1
ATOM 1039 O O . ALA A 1 131 ? 0.955 -17.812 -12.765 1.00 86.69 131 ALA A O 1
ATOM 1040 N N . SER A 1 132 ? 1.041 -15.579 -12.628 1.00 88.81 132 SER A N 1
ATOM 1041 C CA . SER A 1 132 ? 2.359 -15.434 -13.253 1.00 88.81 132 SER A CA 1
ATOM 1042 C C . SER A 1 132 ? 3.336 -14.722 -12.315 1.00 88.81 132 SER A C 1
ATOM 1044 O O . SER A 1 132 ? 2.945 -14.149 -11.299 1.00 88.81 132 SER A O 1
ATOM 1046 N N . THR A 1 133 ? 4.635 -14.792 -12.622 1.00 82.12 133 THR A N 1
ATOM 1047 C CA . THR A 1 133 ? 5.677 -14.126 -11.827 1.00 82.12 133 THR A CA 1
ATOM 1048 C C . THR A 1 133 ? 6.347 -13.031 -12.644 1.00 82.12 133 THR A C 1
ATOM 1050 O O . THR A 1 133 ? 6.715 -13.251 -13.796 1.00 82.12 133 THR A O 1
ATOM 1053 N N . ALA A 1 134 ? 6.540 -11.862 -12.034 1.00 78.62 134 ALA A N 1
ATOM 1054 C CA . ALA A 1 134 ? 7.290 -10.759 -12.620 1.00 78.62 134 ALA A CA 1
ATOM 1055 C C . ALA A 1 134 ? 8.707 -10.719 -12.020 1.00 78.62 134 ALA A C 1
ATOM 1057 O O . ALA A 1 134 ? 8.900 -10.249 -10.894 1.00 78.62 134 ALA A O 1
ATOM 1058 N N . PRO A 1 135 ? 9.727 -11.251 -12.712 1.00 79.69 135 PRO A N 1
ATOM 1059 C CA . PRO A 1 135 ? 11.078 -11.275 -12.177 1.00 79.69 135 PRO A CA 1
ATOM 1060 C C . PRO A 1 135 ? 11.657 -9.860 -12.078 1.00 79.69 135 PRO A C 1
ATOM 1062 O O . PRO A 1 135 ? 11.481 -9.020 -12.959 1.00 79.69 135 PRO A O 1
ATOM 1065 N N . LYS A 1 136 ? 12.427 -9.612 -11.013 1.00 76.75 136 LYS A N 1
ATOM 1066 C CA . LYS A 1 136 ? 13.164 -8.357 -10.848 1.00 76.75 136 LYS A CA 1
ATOM 1067 C C . LYS A 1 136 ? 14.100 -8.138 -12.039 1.00 76.75 136 LYS A C 1
ATOM 1069 O O . LYS A 1 136 ? 14.961 -8.980 -12.303 1.00 76.75 136 LYS A O 1
ATOM 1074 N N . ILE A 1 137 ? 13.980 -6.981 -12.689 1.00 78.81 137 ILE A N 1
ATOM 1075 C CA . ILE A 1 137 ? 14.871 -6.568 -13.779 1.00 78.81 137 ILE A CA 1
ATOM 1076 C C . ILE A 1 137 ? 16.314 -6.569 -13.257 1.00 78.81 137 ILE A C 1
ATOM 1078 O O . ILE A 1 137 ? 16.649 -5.878 -12.287 1.00 78.81 137 ILE A O 1
ATOM 1082 N N . LYS A 1 138 ? 17.170 -7.384 -13.879 1.00 80.75 138 LYS A N 1
ATOM 1083 C CA . LYS A 1 138 ? 18.610 -7.374 -13.618 1.00 80.75 138 LYS A CA 1
ATOM 1084 C C . LYS A 1 138 ? 19.209 -6.190 -14.368 1.00 80.75 138 LYS A C 1
ATOM 1086 O O . LYS A 1 138 ? 18.844 -5.941 -15.510 1.00 80.75 138 LYS A O 1
ATOM 1091 N N . ARG A 1 139 ? 20.135 -5.466 -13.741 1.00 70.06 139 ARG A N 1
ATOM 1092 C CA . ARG A 1 139 ? 21.008 -4.568 -14.503 1.00 70.06 139 ARG A CA 1
ATOM 1093 C C . ARG A 1 139 ? 21.950 -5.453 -15.311 1.00 70.06 139 ARG A C 1
ATOM 1095 O O . ARG A 1 139 ? 22.720 -6.195 -14.701 1.00 70.06 139 ARG A O 1
ATOM 1102 N N . GLU A 1 140 ? 21.868 -5.411 -16.635 1.00 62.16 140 GLU A N 1
ATOM 1103 C CA . GLU A 1 140 ? 22.976 -5.892 -17.453 1.00 62.16 140 GLU A CA 1
ATOM 1104 C C . GLU A 1 140 ? 24.177 -4.990 -17.175 1.00 62.16 140 GLU A C 1
ATOM 1106 O O . GLU A 1 140 ? 24.072 -3.764 -17.141 1.00 62.16 140 GLU A O 1
ATOM 1111 N N . VAL A 1 141 ? 25.301 -5.617 -16.848 1.00 53.22 141 VAL A N 1
ATOM 1112 C CA . VAL A 1 141 ? 26.581 -4.929 -16.758 1.00 53.22 141 VAL A CA 1
ATOM 1113 C C . VAL A 1 141 ? 27.035 -4.787 -18.204 1.00 53.22 141 VAL A C 1
ATOM 1115 O O . VAL A 1 141 ? 27.466 -5.782 -18.784 1.00 53.22 141 VAL A O 1
ATOM 1118 N N . GLU A 1 142 ? 26.877 -3.601 -18.797 1.00 42.75 142 GLU A N 1
ATOM 1119 C CA . GLU A 1 142 ? 27.626 -3.244 -20.008 1.00 42.75 142 GLU A CA 1
ATOM 1120 C C . GLU A 1 142 ? 29.102 -3.563 -19.729 1.00 42.75 142 GLU A C 1
ATOM 1122 O O . GLU A 1 142 ? 29.687 -3.043 -18.773 1.00 42.75 142 GLU A O 1
ATOM 1127 N N . ARG A 1 143 ? 29.649 -4.521 -20.482 1.00 40.50 143 ARG A N 1
ATOM 1128 C CA . ARG A 1 143 ? 31.079 -4.828 -20.510 1.00 40.50 143 ARG A CA 1
ATOM 1129 C C . ARG A 1 143 ? 31.745 -4.000 -21.589 1.00 40.50 143 ARG A C 1
ATOM 1131 O O . ARG A 1 143 ? 31.129 -3.882 -22.670 1.00 40.50 143 ARG A O 1
#

Organism: Aphanomyces astaci (NCBI:txid112090)

pLDDT: mean 70.9, std 17.77, range [36.28, 96.0]

Foldseek 3Di:
DDDDPPDDDDPVVVVCVVVVHDDDDDDPCLQPPDPPPDDPVPPDDSARECPPPDDDDDPDDDQADEDEPDRHHYDPPHGPDYDYDDDADDDDPPPVVVVVCVVVVVVVVVVCVVPVVVVVVVDDDDDPVPDDDDDDDDPDDPD

Radius of gyration: 19.15 Å; Cα contacts (8 Å, |Δi|>4): 76; chains: 1; bounding box: 56×42×45 Å